Protein AF-A0A347VZD2-F1 (afdb_monomer_lite)

Radius of gyration: 13.32 Å; chains: 1; bounding box: 33×28×32 Å

InterPro domains:
  IPR016040 NAD(P)-binding domain [PF13460] (7-60)

Secondary structure (DSSP, 8-state):
--HHHHHHHHHHTSSS--EEEEE-SEE-------EEE-TTPPPS-TTPPEEHHHHHHHHHHHHH-TTTTTTEEEEEE----

Organism: NCBI:txid1548018

Sequence (81 aa):
MCPRISAVKIIESSDLDYTIIRTQWFSSDNRIDYEITHKGEPFRNPSAYISRKSIAHLIMLLCFDSTFGKHESLGINKPLR

Structure (mmCIF, N/CA/C/O backbone):
data_AF-A0A347VZD2-F1
#
_entry.id   AF-A0A347VZD2-F1
#
loop_
_atom_site.group_PDB
_atom_site.id
_atom_site.type_symbol
_atom_site.label_atom_id
_atom_site.label_alt_id
_atom_site.label_comp_id
_atom_site.label_asym_id
_atom_site.label_entity_id
_atom_site.label_seq_id
_atom_site.pdbx_PDB_ins_code
_atom_site.Cartn_x
_atom_site.Cartn_y
_atom_site.Cartn_z
_atom_site.occupancy
_atom_site.B_iso_or_equiv
_atom_site.auth_seq_id
_atom_site.auth_comp_id
_atom_site.auth_asym_id
_atom_site.auth_atom_id
_atom_site.pdbx_PDB_model_num
ATOM 1 N N . MET A 1 1 ? 3.119 19.962 16.838 1.00 45.28 1 MET A N 1
ATOM 2 C CA . MET A 1 1 ? 1.962 19.067 16.599 1.00 45.28 1 MET A CA 1
ATOM 3 C C . MET A 1 1 ? 2.000 18.659 15.128 1.00 45.28 1 MET A C 1
ATOM 5 O O . MET A 1 1 ? 1.857 19.531 14.286 1.00 45.28 1 MET A O 1
ATOM 9 N N . CYS A 1 2 ? 2.326 17.405 14.793 1.00 43.66 2 CYS A N 1
ATOM 10 C CA . CYS A 1 2 ? 2.504 16.990 13.392 1.00 43.66 2 CYS A CA 1
ATOM 11 C C . CYS A 1 2 ? 1.142 16.649 12.747 1.00 43.66 2 CYS A C 1
ATOM 13 O O . CYS A 1 2 ? 0.529 15.660 13.152 1.00 43.66 2 CYS A O 1
ATOM 15 N N . PRO A 1 3 ? 0.672 17.404 11.738 1.00 57.16 3 PRO A N 1
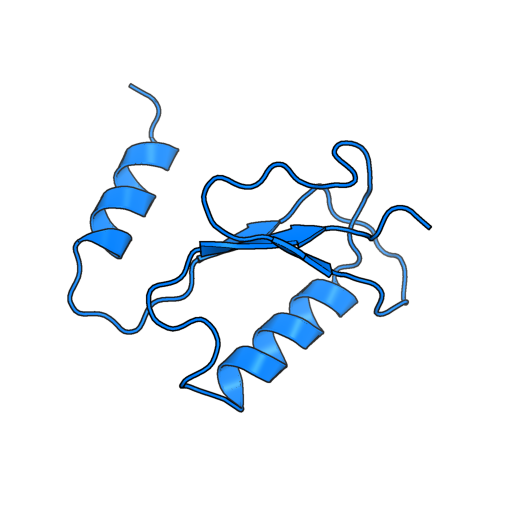ATOM 16 C CA . PRO A 1 3 ? -0.710 17.338 11.242 1.00 57.16 3 PRO A CA 1
ATOM 17 C C . PRO A 1 3 ? -1.100 15.985 10.621 1.00 57.16 3 PRO A C 1
ATOM 19 O O . PRO A 1 3 ? -2.264 15.594 10.667 1.00 57.16 3 PRO A O 1
ATOM 22 N N . ARG A 1 4 ? -0.132 15.221 10.098 1.00 59.75 4 ARG A N 1
ATOM 23 C CA . ARG A 1 4 ? -0.388 13.930 9.432 1.00 59.75 4 ARG A CA 1
ATOM 24 C C . ARG A 1 4 ? -0.850 12.823 10.385 1.00 59.75 4 ARG A C 1
ATOM 26 O O . ARG A 1 4 ? -1.589 11.936 9.975 1.00 59.75 4 ARG A O 1
ATOM 33 N N . ILE A 1 5 ? -0.422 12.868 11.649 1.00 63.66 5 ILE A N 1
ATOM 34 C CA . ILE A 1 5 ? -0.749 11.834 12.646 1.00 63.66 5 ILE A CA 1
ATOM 35 C C . ILE A 1 5 ? -2.215 11.961 13.080 1.00 63.66 5 ILE A C 1
ATOM 37 O O . ILE A 1 5 ? -2.878 10.957 13.329 1.00 63.66 5 ILE A O 1
ATOM 41 N N . SER A 1 6 ? -2.734 13.189 13.127 1.00 68.81 6 SER A N 1
ATOM 42 C CA . SER A 1 6 ? -4.105 13.473 13.550 1.00 68.81 6 SER A CA 1
ATOM 43 C C . SER A 1 6 ? -5.140 12.935 12.560 1.00 68.81 6 SER A C 1
ATOM 45 O O . SER A 1 6 ? -6.108 12.317 12.984 1.00 68.81 6 SER A O 1
ATOM 47 N N . ALA A 1 7 ? -4.918 13.097 11.251 1.00 73.94 7 ALA A N 1
ATOM 48 C CA . ALA A 1 7 ? -5.852 12.621 10.226 1.00 73.94 7 ALA A CA 1
ATOM 49 C C . ALA A 1 7 ? -5.963 11.087 10.190 1.00 73.94 7 ALA A C 1
ATOM 51 O O . ALA A 1 7 ? -7.061 10.549 10.106 1.00 73.94 7 ALA A O 1
ATOM 52 N N . VAL A 1 8 ? -4.833 10.380 10.317 1.00 78.62 8 VAL A N 1
ATOM 53 C CA . VAL A 1 8 ? -4.816 8.908 10.367 1.00 78.62 8 VAL A CA 1
ATOM 54 C C . VAL A 1 8 ? -5.606 8.395 11.567 1.00 78.62 8 VAL A C 1
ATOM 56 O O . VAL A 1 8 ? -6.436 7.512 11.404 1.00 78.62 8 VAL A O 1
ATOM 59 N N . LYS A 1 9 ? -5.416 8.990 12.751 1.00 77.19 9 LYS A N 1
ATOM 60 C CA . LYS A 1 9 ? -6.157 8.593 13.956 1.00 77.19 9 LYS A CA 1
ATOM 61 C C . LYS A 1 9 ? -7.669 8.769 13.814 1.00 77.19 9 LYS A C 1
ATOM 63 O O . LYS A 1 9 ? -8.407 7.941 14.324 1.00 77.19 9 LYS A O 1
ATOM 68 N N . ILE A 1 10 ? -8.115 9.822 13.126 1.00 82.69 10 ILE A N 1
ATOM 69 C CA . ILE A 1 10 ? -9.543 10.074 12.883 1.00 82.69 10 ILE A CA 1
ATOM 70 C C . ILE A 1 10 ? -10.140 8.975 11.996 1.00 82.69 10 ILE A C 1
ATOM 72 O O . ILE A 1 10 ? -11.213 8.465 12.307 1.00 82.69 10 ILE A O 1
ATOM 76 N N . ILE A 1 11 ? -9.427 8.581 10.936 1.00 81.94 11 ILE A N 1
ATOM 77 C CA . ILE A 1 11 ? -9.845 7.496 10.035 1.00 81.94 11 ILE A CA 1
ATOM 78 C C . ILE A 1 11 ? -9.860 6.159 10.787 1.00 81.94 11 ILE A C 1
ATOM 80 O O . ILE A 1 11 ? -10.845 5.439 10.702 1.00 81.94 11 ILE A O 1
ATOM 84 N N . GLU A 1 12 ? -8.826 5.873 11.585 1.00 80.19 12 GLU A N 1
ATOM 85 C CA . GLU A 1 12 ? -8.742 4.650 12.401 1.00 80.19 12 GLU A CA 1
ATOM 86 C C . GLU A 1 12 ? -9.834 4.559 13.480 1.00 80.19 12 GLU A C 1
ATOM 88 O O . GLU A 1 12 ? -10.215 3.463 13.874 1.00 80.19 12 GLU A O 1
ATOM 93 N N . SER A 1 13 ? -10.339 5.695 13.970 1.00 81.00 13 SER A N 1
ATOM 94 C CA . SER A 1 13 ? -11.435 5.743 14.949 1.00 81.00 13 SER A CA 1
ATOM 95 C C . SER A 1 13 ? -12.838 5.741 14.334 1.00 81.00 13 SER A C 1
ATOM 97 O O . SER A 1 13 ? -13.821 5.814 15.068 1.00 81.00 13 SER A O 1
ATOM 99 N N . SER A 1 14 ? -12.942 5.741 13.005 1.00 82.50 14 SER A N 1
ATOM 100 C CA . SER A 1 14 ? -14.218 5.785 12.296 1.00 82.50 14 SER A CA 1
ATOM 101 C C . SER A 1 14 ? -14.774 4.378 12.073 1.00 82.50 14 SER A C 1
ATOM 103 O O . SER A 1 14 ? -14.015 3.422 11.964 1.00 82.50 14 SER A O 1
ATOM 105 N N . ASP A 1 15 ? -16.093 4.265 11.933 1.00 82.88 15 ASP A N 1
ATOM 106 C CA . ASP A 1 15 ? -16.801 3.017 11.593 1.00 82.88 15 ASP A CA 1
ATOM 107 C C . ASP A 1 15 ? -16.812 2.750 10.071 1.00 82.88 15 ASP A C 1
ATOM 109 O O . ASP A 1 15 ? -17.733 2.159 9.514 1.00 82.88 15 ASP A O 1
ATOM 113 N N . LEU A 1 16 ? -15.820 3.295 9.362 1.00 84.88 16 LEU A N 1
ATOM 114 C CA . LEU A 1 16 ? -15.677 3.156 7.919 1.00 84.88 16 LEU A CA 1
ATOM 115 C C . LEU A 1 16 ? -14.803 1.951 7.601 1.00 84.88 16 LEU A C 1
ATOM 117 O O . LEU A 1 16 ? -13.740 1.779 8.193 1.00 84.88 16 LEU A O 1
ATOM 121 N N . ASP A 1 17 ? -15.178 1.224 6.554 1.00 84.50 17 ASP A N 1
ATOM 122 C CA . ASP A 1 17 ? -14.345 0.195 5.938 1.00 84.50 17 ASP A CA 1
ATOM 123 C C . ASP A 1 17 ? -13.144 0.852 5.238 1.00 84.50 17 ASP A C 1
ATOM 125 O O . ASP A 1 17 ? -13.147 1.104 4.033 1.00 84.50 17 ASP A O 1
ATOM 129 N N . TYR A 1 18 ? -12.125 1.207 6.021 1.00 86.50 18 TYR A N 1
ATOM 130 C CA . TYR A 1 18 ? -10.938 1.896 5.536 1.00 86.50 18 TYR A CA 1
ATOM 131 C C . TYR A 1 18 ? -9.785 0.928 5.268 1.00 86.50 18 TYR A C 1
ATOM 133 O O . TYR A 1 18 ? -9.590 -0.061 5.975 1.00 86.50 18 TYR A O 1
ATOM 141 N N . THR A 1 19 ? -8.939 1.301 4.311 1.00 88.50 19 THR A N 1
ATOM 142 C CA . THR A 1 19 ? -7.601 0.728 4.138 1.00 88.50 19 THR A CA 1
ATOM 143 C C . THR A 1 19 ? -6.603 1.866 3.988 1.00 88.50 19 THR A C 1
ATOM 145 O O . THR A 1 19 ? -6.729 2.716 3.105 1.00 88.50 19 THR A O 1
ATOM 148 N N . ILE A 1 20 ? -5.592 1.907 4.855 1.00 88.25 20 ILE A N 1
ATOM 149 C CA . ILE A 1 20 ? -4.557 2.946 4.815 1.00 88.25 20 ILE A CA 1
ATOM 150 C C . ILE A 1 20 ? -3.333 2.401 4.092 1.00 88.25 20 ILE A C 1
ATOM 152 O O . ILE A 1 20 ? -2.607 1.574 4.639 1.00 88.25 20 ILE A O 1
ATOM 156 N N . ILE A 1 21 ? -3.047 2.930 2.904 1.00 88.25 21 ILE A N 1
ATOM 157 C CA . ILE A 1 21 ? -1.864 2.546 2.129 1.00 88.25 21 ILE A CA 1
ATOM 158 C C . ILE A 1 21 ? -0.681 3.452 2.501 1.00 88.25 21 ILE A C 1
ATOM 160 O O . ILE A 1 21 ? -0.727 4.671 2.322 1.00 88.25 21 ILE A O 1
ATOM 164 N N . ARG A 1 22 ? 0.405 2.863 3.012 1.00 88.25 22 ARG A N 1
ATOM 165 C CA . ARG A 1 22 ? 1.666 3.550 3.332 1.00 88.25 22 ARG A CA 1
ATOM 166 C C . ARG A 1 22 ? 2.706 3.228 2.264 1.00 88.25 22 ARG A C 1
ATOM 168 O O . ARG A 1 22 ? 3.301 2.156 2.266 1.00 88.25 22 ARG A O 1
ATOM 175 N N . THR A 1 23 ? 2.935 4.159 1.349 1.00 87.81 23 THR A N 1
ATOM 176 C CA . THR A 1 23 ? 3.896 3.977 0.256 1.00 87.81 23 THR A CA 1
ATOM 177 C C . THR A 1 23 ? 5.272 4.535 0.615 1.00 87.81 23 THR A C 1
ATOM 179 O O . THR A 1 23 ? 5.383 5.522 1.346 1.00 87.81 23 THR A O 1
ATOM 182 N N . GLN A 1 24 ? 6.319 3.946 0.039 1.00 84.44 24 GLN A N 1
ATOM 183 C CA . GLN A 1 24 ? 7.641 4.575 -0.043 1.00 84.44 24 GLN A CA 1
ATOM 184 C C . GLN A 1 24 ? 7.736 5.550 -1.229 1.00 84.44 24 GLN A C 1
ATOM 186 O O . GLN A 1 24 ? 6.732 5.858 -1.875 1.00 84.44 24 GLN A O 1
ATOM 191 N N . TRP A 1 25 ? 8.945 6.041 -1.512 1.00 84.06 25 TRP A N 1
ATOM 192 C CA . TRP A 1 25 ? 9.229 6.910 -2.652 1.00 84.06 25 TRP A CA 1
ATOM 193 C C . TRP A 1 25 ? 8.790 6.285 -3.975 1.00 84.06 25 TRP A C 1
ATOM 195 O O . TRP A 1 25 ? 8.964 5.091 -4.202 1.00 84.06 25 TRP A O 1
ATOM 205 N N . PHE A 1 26 ? 8.240 7.102 -4.869 1.00 86.06 26 PHE A N 1
ATOM 206 C CA . PHE A 1 26 ? 7.701 6.625 -6.138 1.00 86.06 26 PHE A CA 1
ATOM 207 C C . PHE A 1 26 ? 8.779 6.508 -7.218 1.00 86.06 26 PHE A C 1
ATOM 209 O O . PHE A 1 26 ? 9.678 7.340 -7.314 1.00 86.06 26 PHE A O 1
ATOM 216 N N . SER A 1 27 ? 8.627 5.508 -8.081 1.00 85.69 27 SER A N 1
ATOM 217 C CA . SER A 1 27 ? 9.361 5.346 -9.334 1.00 85.69 27 SER A CA 1
ATOM 218 C C . SER A 1 27 ? 8.401 5.284 -10.522 1.00 85.69 27 SER A C 1
ATOM 220 O O . SER A 1 27 ? 7.235 4.890 -10.402 1.00 85.69 27 SER A O 1
ATOM 222 N N . SER A 1 28 ? 8.912 5.664 -11.691 1.00 82.75 28 SER A N 1
ATOM 223 C CA . SER A 1 28 ? 8.271 5.490 -12.996 1.00 82.75 28 SER A CA 1
ATOM 224 C C . SER A 1 28 ? 8.534 4.117 -13.627 1.00 82.75 28 SER A C 1
ATOM 226 O O . SER A 1 28 ? 8.121 3.904 -14.765 1.00 82.75 28 SER A O 1
ATOM 228 N N . ASP A 1 29 ? 9.188 3.190 -12.914 1.00 84.69 29 ASP A N 1
ATOM 229 C CA . ASP A 1 29 ? 9.383 1.811 -13.379 1.00 84.69 29 ASP A CA 1
ATOM 230 C C . ASP A 1 29 ? 8.041 1.185 -13.792 1.00 84.69 29 ASP A C 1
ATOM 232 O O . ASP A 1 29 ? 7.006 1.408 -13.165 1.00 84.69 29 ASP A O 1
ATOM 236 N N . ASN A 1 30 ? 8.045 0.400 -14.861 1.00 82.62 30 ASN A N 1
ATOM 237 C CA . ASN A 1 30 ? 6.848 -0.167 -15.471 1.00 82.62 30 ASN A CA 1
ATOM 238 C C . ASN A 1 30 ? 6.530 -1.589 -14.973 1.00 82.62 30 ASN A C 1
ATOM 240 O O . ASN A 1 30 ? 5.720 -2.292 -15.579 1.00 82.62 30 ASN A O 1
ATOM 244 N N . ARG A 1 31 ? 7.196 -2.029 -13.903 1.00 85.00 31 ARG A N 1
ATOM 245 C CA . ARG A 1 31 ? 7.103 -3.381 -13.346 1.00 85.00 31 ARG A CA 1
ATOM 246 C C . ARG A 1 31 ? 6.171 -3.424 -12.139 1.00 85.00 31 ARG A C 1
ATOM 248 O O . ARG A 1 31 ? 6.118 -2.477 -11.358 1.00 85.00 31 ARG A O 1
ATOM 255 N N . ILE A 1 32 ? 5.459 -4.539 -12.001 1.00 87.12 32 ILE A N 1
ATOM 256 C CA . ILE A 1 32 ? 4.694 -4.870 -10.797 1.00 87.12 32 ILE A CA 1
ATOM 257 C C . ILE A 1 32 ? 5.597 -5.760 -9.951 1.00 87.12 32 ILE A C 1
ATOM 259 O O . ILE A 1 32 ? 5.820 -6.921 -10.279 1.00 87.12 32 ILE A O 1
ATOM 263 N N . ASP A 1 33 ? 6.178 -5.165 -8.920 1.00 87.44 33 ASP A N 1
ATOM 264 C CA . ASP A 1 33 ? 7.090 -5.818 -7.984 1.00 87.44 33 ASP A CA 1
ATOM 265 C C . ASP A 1 33 ? 6.969 -5.106 -6.636 1.00 87.44 33 ASP A C 1
ATOM 267 O O . ASP A 1 33 ? 7.347 -3.934 -6.506 1.00 87.44 33 ASP A O 1
ATOM 271 N N . TYR A 1 34 ? 6.311 -5.756 -5.679 1.00 88.69 34 TYR A N 1
ATOM 272 C CA . TYR A 1 34 ? 6.066 -5.211 -4.350 1.00 88.69 34 TYR A CA 1
ATOM 273 C C . TYR A 1 34 ? 5.793 -6.310 -3.329 1.00 88.69 34 TYR A C 1
ATOM 275 O O . TYR A 1 34 ? 5.342 -7.401 -3.667 1.00 88.69 34 TYR A O 1
ATOM 283 N N . GLU A 1 35 ? 6.017 -5.971 -2.068 1.00 87.88 35 GLU A N 1
ATOM 284 C CA . GLU A 1 35 ? 5.569 -6.725 -0.907 1.00 87.88 35 GLU A CA 1
ATOM 285 C C . GLU A 1 35 ? 4.743 -5.821 0.015 1.00 87.88 35 GLU A C 1
ATOM 287 O O . GLU A 1 35 ? 4.797 -4.587 -0.080 1.00 87.88 35 GLU A O 1
ATOM 292 N N . ILE A 1 36 ? 3.949 -6.457 0.874 1.00 87.94 36 ILE A N 1
ATOM 293 C CA . ILE A 1 36 ? 3.065 -5.792 1.828 1.00 87.94 36 ILE A CA 1
ATOM 294 C C . ILE A 1 36 ? 3.659 -5.940 3.230 1.00 87.94 36 ILE A C 1
ATOM 296 O O . ILE A 1 36 ? 4.146 -7.007 3.593 1.00 87.94 36 ILE A O 1
ATOM 300 N N . THR A 1 37 ? 3.616 -4.865 4.009 1.00 87.75 37 THR A N 1
ATOM 301 C CA . THR A 1 37 ? 4.030 -4.824 5.419 1.00 87.75 37 THR A CA 1
ATOM 302 C C . THR A 1 37 ? 2.894 -4.294 6.285 1.00 87.75 37 THR A C 1
ATOM 304 O O . THR A 1 37 ? 2.155 -3.402 5.868 1.00 87.75 37 THR A O 1
ATOM 307 N N . HIS A 1 38 ? 2.730 -4.801 7.503 1.00 86.25 38 HIS A N 1
ATOM 308 C CA . HIS A 1 38 ? 1.644 -4.367 8.388 1.00 86.25 38 HIS A CA 1
ATOM 309 C C . HIS A 1 38 ? 2.065 -3.200 9.292 1.00 86.25 38 HIS A C 1
ATOM 311 O O . HIS A 1 38 ? 3.219 -2.753 9.321 1.00 86.25 38 HIS A O 1
ATOM 317 N N . LYS A 1 39 ? 1.095 -2.607 9.998 1.00 79.62 39 LYS A N 1
ATOM 318 C CA . LYS A 1 39 ? 1.354 -1.525 10.957 1.00 79.62 39 LYS A CA 1
ATOM 319 C C . LYS A 1 39 ? 2.282 -2.035 12.062 1.00 79.62 39 LYS A C 1
ATOM 321 O O . LYS A 1 39 ? 1.970 -3.013 12.724 1.00 79.62 39 LYS A O 1
ATOM 326 N N . GLY A 1 40 ? 3.394 -1.336 12.280 1.00 79.62 40 GLY A N 1
ATOM 327 C CA . GLY A 1 40 ? 4.416 -1.721 13.261 1.00 79.62 40 GLY A CA 1
ATOM 328 C C . GLY A 1 40 ? 5.599 -2.473 12.653 1.00 79.62 40 GLY A C 1
ATOM 329 O O . GLY A 1 40 ? 6.656 -2.521 13.275 1.00 79.62 40 GLY A O 1
ATOM 330 N N . GLU A 1 41 ? 5.472 -2.964 11.420 1.00 80.88 41 GLU A N 1
ATOM 331 C CA . GLU A 1 41 ? 6.588 -3.571 10.703 1.00 80.88 41 GLU A CA 1
ATOM 332 C C . GLU A 1 41 ? 7.389 -2.497 9.950 1.00 80.88 41 GLU A C 1
ATOM 334 O O . GLU A 1 41 ? 6.801 -1.651 9.257 1.00 80.88 41 GLU A O 1
ATOM 339 N N . PRO A 1 42 ? 8.729 -2.487 10.077 1.00 79.81 42 PRO A N 1
ATOM 340 C CA . PRO A 1 42 ? 9.567 -1.645 9.240 1.00 79.81 42 PRO A CA 1
ATOM 341 C C . PRO A 1 42 ? 9.506 -2.132 7.789 1.00 79.81 42 PRO A C 1
ATOM 343 O O . PRO A 1 42 ? 9.429 -3.332 7.520 1.00 79.81 42 PRO A O 1
ATOM 346 N N . PHE A 1 43 ? 9.593 -1.201 6.838 1.00 80.31 43 PHE A N 1
ATOM 347 C CA . PHE A 1 43 ? 9.772 -1.568 5.436 1.00 80.31 43 PHE A CA 1
ATOM 348 C C . PHE A 1 43 ? 11.063 -2.374 5.292 1.00 80.31 43 PHE A C 1
ATOM 350 O O . PHE A 1 43 ? 12.115 -1.924 5.749 1.00 80.31 43 PHE A O 1
ATOM 357 N N . ARG A 1 44 ? 11.008 -3.536 4.631 1.00 77.56 44 ARG A N 1
ATOM 358 C CA . ARG A 1 44 ? 12.210 -4.373 4.471 1.00 77.56 44 ARG A CA 1
ATOM 359 C C . ARG A 1 44 ? 13.286 -3.695 3.629 1.00 77.56 44 ARG A C 1
ATOM 361 O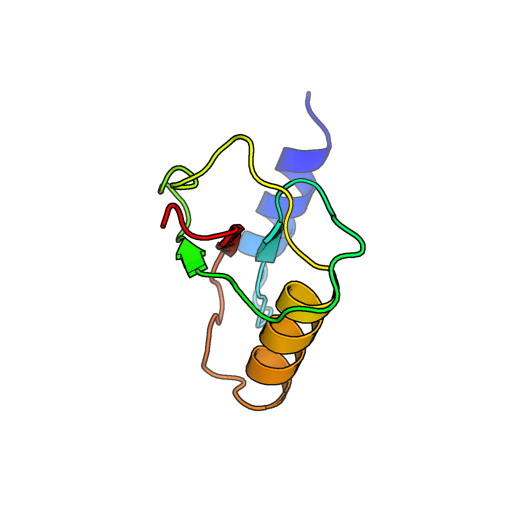 O . ARG A 1 44 ? 14.464 -3.990 3.788 1.00 77.56 44 ARG A O 1
ATOM 368 N N . ASN A 1 45 ? 12.890 -2.774 2.751 1.00 77.75 45 ASN A N 1
ATOM 369 C CA . ASN A 1 45 ? 13.811 -1.985 1.944 1.00 77.75 45 ASN A CA 1
ATOM 370 C C . ASN A 1 45 ? 13.537 -0.476 2.087 1.00 77.75 45 ASN A C 1
ATOM 372 O O . ASN A 1 45 ? 12.843 0.086 1.241 1.00 77.75 45 ASN A O 1
ATOM 376 N N . PRO A 1 46 ? 14.075 0.197 3.121 1.00 71.62 46 PRO A N 1
ATOM 377 C CA . PRO A 1 46 ? 13.766 1.596 3.441 1.00 71.62 46 PRO A CA 1
ATOM 378 C C . PRO A 1 46 ? 14.250 2.625 2.399 1.00 71.62 46 PRO A C 1
ATOM 380 O O . PRO A 1 46 ? 13.847 3.786 2.444 1.00 71.62 46 PRO A O 1
ATOM 383 N N . SER A 1 47 ? 15.125 2.230 1.468 1.00 73.88 47 SER A N 1
ATOM 384 C CA . SER A 1 47 ? 15.683 3.115 0.431 1.00 73.88 47 SER A CA 1
ATOM 385 C C . SER A 1 47 ? 15.166 2.808 -0.974 1.00 73.88 47 SER A C 1
ATOM 387 O O . SER A 1 47 ? 15.613 3.425 -1.940 1.00 73.88 47 SER A O 1
ATOM 389 N N . ALA A 1 48 ? 14.239 1.860 -1.120 1.00 76.56 48 ALA A N 1
ATOM 390 C CA . ALA A 1 48 ? 13.730 1.498 -2.431 1.00 76.56 48 ALA A CA 1
ATOM 391 C C . ALA A 1 48 ? 12.584 2.383 -2.911 1.00 76.56 48 ALA A C 1
ATOM 393 O O . ALA A 1 48 ? 11.699 2.795 -2.160 1.00 76.56 48 ALA A O 1
ATOM 394 N N . TYR A 1 49 ? 12.569 2.571 -4.227 1.00 83.25 49 TYR A N 1
ATOM 395 C CA . TYR A 1 49 ? 11.498 3.248 -4.933 1.00 83.25 49 TYR A CA 1
ATOM 396 C C . TYR A 1 49 ? 10.474 2.232 -5.440 1.00 83.25 49 TYR A C 1
ATOM 398 O O . TYR A 1 49 ? 10.830 1.269 -6.127 1.00 83.25 49 TYR A O 1
ATOM 406 N N . ILE A 1 50 ? 9.201 2.457 -5.126 1.00 87.06 50 ILE A N 1
ATOM 407 C CA . ILE A 1 50 ? 8.087 1.616 -5.554 1.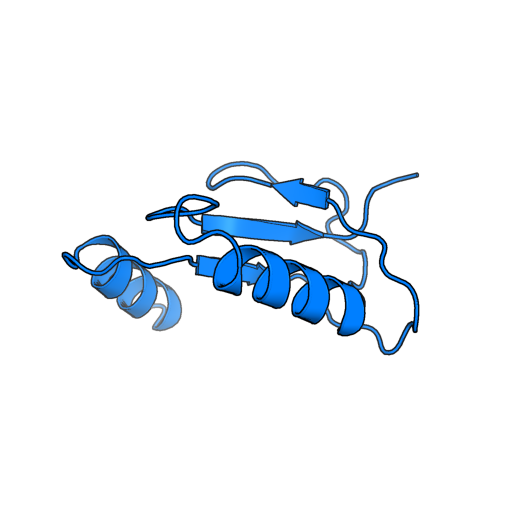00 87.06 50 ILE A CA 1
ATOM 408 C C . ILE A 1 50 ? 7.473 2.143 -6.853 1.00 87.06 50 ILE A C 1
ATOM 410 O O . ILE A 1 50 ? 7.246 3.343 -7.014 1.00 87.06 50 ILE A O 1
ATOM 414 N N . SER A 1 51 ? 7.191 1.249 -7.801 1.00 89.81 51 SER A N 1
ATOM 415 C CA . SER A 1 51 ? 6.495 1.626 -9.032 1.00 89.81 51 SER A CA 1
ATOM 416 C C . SER A 1 51 ? 5.061 2.083 -8.746 1.00 89.81 51 SER A C 1
ATOM 418 O O . SER A 1 51 ? 4.326 1.449 -7.986 1.00 89.81 51 SER A O 1
ATOM 420 N N . ARG A 1 52 ? 4.609 3.130 -9.450 1.00 88.00 52 ARG A N 1
ATOM 421 C CA . ARG A 1 52 ? 3.187 3.521 -9.474 1.00 88.00 52 ARG A CA 1
ATOM 422 C C . ARG A 1 52 ? 2.267 2.402 -9.974 1.00 88.00 52 ARG A C 1
ATOM 424 O O . ARG A 1 52 ? 1.124 2.333 -9.534 1.00 88.00 52 ARG A O 1
ATOM 431 N N . LYS A 1 53 ? 2.756 1.506 -10.841 1.00 90.25 53 LYS A N 1
ATOM 432 C CA . LYS A 1 53 ? 1.986 0.335 -11.287 1.00 90.25 53 LYS A CA 1
ATOM 433 C C . LYS A 1 53 ? 1.764 -0.674 -10.170 1.00 90.25 53 LYS A C 1
ATOM 435 O O . LYS A 1 53 ? 0.653 -1.172 -10.047 1.00 90.25 53 LYS A O 1
ATOM 440 N N . SER A 1 54 ? 2.772 -0.930 -9.336 1.00 89.81 54 SER A N 1
ATOM 441 C CA . SER A 1 54 ? 2.616 -1.783 -8.152 1.00 89.81 54 SER A CA 1
ATOM 442 C C . SER A 1 54 ? 1.534 -1.248 -7.209 1.00 89.81 54 SER A C 1
ATOM 444 O O . SER A 1 54 ? 0.697 -2.005 -6.731 1.00 89.81 54 SER A O 1
ATOM 446 N N . ILE A 1 55 ? 1.503 0.073 -6.996 1.00 89.38 55 ILE A N 1
ATOM 447 C CA . ILE A 1 55 ? 0.480 0.719 -6.161 1.00 89.38 55 ILE A CA 1
ATOM 448 C C . ILE A 1 55 ? -0.910 0.567 -6.789 1.00 89.38 55 ILE A C 1
ATOM 450 O O . ILE A 1 55 ? -1.850 0.180 -6.103 1.00 89.38 55 ILE A O 1
ATOM 454 N N . ALA A 1 56 ? -1.043 0.829 -8.093 1.00 90.69 56 ALA A N 1
ATOM 455 C CA . ALA A 1 56 ? -2.313 0.669 -8.799 1.00 90.69 56 ALA A CA 1
ATOM 456 C C . ALA A 1 56 ? -2.825 -0.780 -8.759 1.00 90.69 56 ALA A C 1
ATOM 458 O O . ALA A 1 56 ? -4.022 -1.003 -8.609 1.00 90.69 56 ALA A O 1
ATOM 459 N N . HIS A 1 57 ? -1.920 -1.759 -8.842 1.00 91.25 57 HIS A N 1
ATOM 460 C CA . HIS A 1 57 ? -2.259 -3.174 -8.726 1.00 91.25 57 HIS A CA 1
ATOM 461 C C . HIS A 1 57 ? -2.812 -3.521 -7.335 1.00 91.25 57 HIS A C 1
ATOM 463 O O . HIS A 1 57 ? -3.840 -4.185 -7.237 1.00 91.25 57 HIS A O 1
ATOM 469 N N . LEU A 1 58 ? -2.188 -3.012 -6.263 1.00 89.62 58 LEU A N 1
ATOM 470 C CA . LEU A 1 58 ? -2.699 -3.174 -4.897 1.00 89.62 58 LEU A CA 1
ATOM 471 C C . LEU A 1 58 ? -4.078 -2.523 -4.719 1.00 89.62 58 LEU A C 1
ATOM 473 O O . LEU A 1 58 ? -4.958 -3.120 -4.111 1.00 89.62 58 LEU A O 1
ATOM 477 N N . ILE A 1 59 ? -4.285 -1.323 -5.270 1.00 89.50 59 ILE A N 1
ATOM 478 C CA . ILE A 1 59 ? -5.589 -0.646 -5.218 1.00 89.50 59 ILE A CA 1
ATOM 479 C C . ILE A 1 59 ? -6.649 -1.468 -5.954 1.00 89.50 59 ILE A C 1
ATOM 481 O O . ILE A 1 59 ? -7.738 -1.650 -5.423 1.00 89.50 59 ILE A O 1
ATOM 485 N N . MET A 1 60 ? -6.337 -2.005 -7.138 1.00 91.62 60 MET A N 1
ATOM 486 C CA . MET A 1 60 ? -7.271 -2.886 -7.841 1.00 91.62 60 MET A CA 1
ATOM 487 C C . MET A 1 60 ? -7.632 -4.113 -7.005 1.00 91.62 60 MET A C 1
ATOM 489 O O . MET A 1 60 ? -8.812 -4.424 -6.904 1.00 91.62 60 MET A O 1
ATOM 493 N N . LEU A 1 61 ? -6.657 -4.772 -6.371 1.00 88.81 61 LEU A N 1
ATOM 494 C CA . LEU A 1 61 ? -6.923 -5.904 -5.475 1.00 88.81 61 LEU A CA 1
ATOM 495 C C . LEU A 1 61 ? -7.891 -5.526 -4.346 1.00 88.81 61 LEU A C 1
ATOM 497 O O . LEU A 1 61 ? -8.854 -6.248 -4.130 1.00 88.81 61 LEU A O 1
ATOM 501 N N . LEU A 1 62 ? -7.692 -4.374 -3.700 1.00 87.50 62 LEU A N 1
ATOM 502 C CA . LEU A 1 62 ? -8.593 -3.863 -2.655 1.00 87.50 62 LEU A CA 1
ATOM 503 C C . LEU A 1 62 ? -9.996 -3.525 -3.186 1.00 87.50 62 LEU A C 1
ATOM 505 O O . LEU A 1 62 ? -10.983 -3.670 -2.474 1.00 87.50 62 LEU A O 1
ATOM 509 N N . CYS A 1 63 ? -10.107 -3.070 -4.437 1.00 86.50 63 CYS A N 1
ATOM 510 C CA . CYS A 1 63 ? -11.404 -2.820 -5.064 1.00 86.50 63 CYS A CA 1
ATOM 511 C C . CYS A 1 63 ? -12.145 -4.113 -5.435 1.00 86.50 63 CYS A C 1
ATOM 513 O O . CYS A 1 63 ? -13.374 -4.123 -5.419 1.00 86.50 63 CYS A O 1
ATOM 515 N N . PHE A 1 64 ? -11.424 -5.176 -5.804 1.00 89.06 64 PHE A N 1
ATOM 516 C CA . PHE A 1 64 ? -12.017 -6.469 -6.162 1.00 89.06 64 PHE A CA 1
ATOM 517 C C . PHE A 1 64 ? -12.302 -7.354 -4.944 1.00 89.06 64 PHE A C 1
ATOM 519 O O . PHE A 1 64 ? -13.244 -8.142 -4.985 1.00 89.06 64 PHE A O 1
ATOM 526 N N . ASP A 1 65 ? -11.523 -7.216 -3.873 1.00 87.31 65 ASP A N 1
ATOM 527 C CA . ASP A 1 65 ? -11.697 -7.937 -2.618 1.00 87.31 65 ASP A CA 1
ATOM 528 C C . ASP A 1 65 ? -11.880 -6.948 -1.462 1.00 87.31 65 ASP A C 1
ATOM 530 O O . ASP A 1 65 ? -10.921 -6.460 -0.866 1.00 87.31 65 ASP A O 1
ATOM 534 N N . SER A 1 66 ? -13.143 -6.683 -1.121 1.00 76.06 66 SER A N 1
ATOM 535 C CA . SER A 1 66 ? -13.521 -5.781 -0.028 1.00 76.06 66 SER A CA 1
ATOM 536 C C . SER A 1 66 ? -13.204 -6.328 1.370 1.00 76.06 66 SER A C 1
ATOM 538 O O . SER A 1 66 ? -13.422 -5.632 2.361 1.00 76.06 66 SER A O 1
ATOM 540 N N . THR A 1 67 ? -12.758 -7.583 1.484 1.00 81.31 67 THR A N 1
ATOM 541 C CA . THR A 1 67 ? -12.342 -8.186 2.760 1.00 81.31 67 THR A CA 1
ATOM 542 C C . THR A 1 67 ? -10.839 -8.066 2.989 1.00 81.31 67 THR A C 1
ATOM 544 O O . THR A 1 67 ? -10.387 -8.041 4.135 1.00 81.31 67 THR A O 1
ATOM 547 N N . PHE A 1 68 ? -10.064 -7.928 1.913 1.00 79.88 68 PHE A N 1
ATOM 548 C CA . PHE A 1 68 ? -8.623 -7.754 1.970 1.00 79.88 68 PHE A CA 1
ATOM 549 C C . PHE A 1 68 ? -8.264 -6.355 2.497 1.00 79.88 68 PHE A C 1
ATOM 551 O O . PHE A 1 68 ? -8.697 -5.344 1.954 1.00 79.88 68 PHE A O 1
ATOM 558 N N . GLY A 1 69 ? -7.462 -6.270 3.564 1.00 73.62 69 GLY A N 1
ATOM 559 C CA . GLY A 1 69 ? -6.976 -4.987 4.089 1.00 73.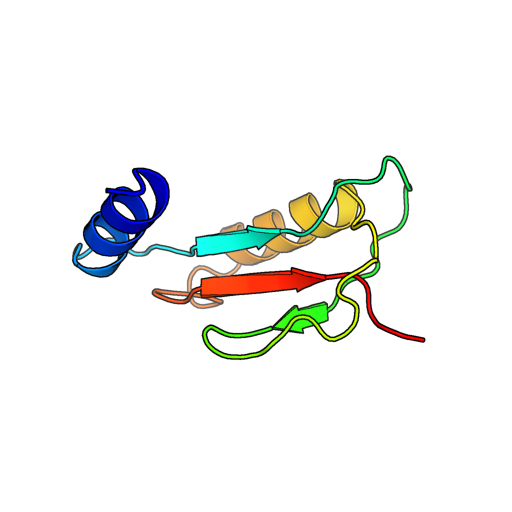62 69 GLY A CA 1
ATOM 560 C C . GLY A 1 69 ? -8.013 -4.133 4.829 1.00 73.62 69 GLY A C 1
ATOM 561 O O . GLY A 1 69 ? -7.781 -2.934 5.028 1.00 73.62 69 GLY A O 1
ATOM 562 N N . LYS A 1 70 ? -9.155 -4.706 5.228 1.00 83.06 70 LYS A N 1
ATOM 563 C CA . LYS A 1 70 ? -10.212 -3.990 5.955 1.00 83.06 70 LYS A CA 1
ATOM 564 C C . LYS A 1 70 ? -9.748 -3.578 7.358 1.00 83.06 70 LYS A C 1
ATOM 566 O O . LYS A 1 70 ? -9.314 -4.411 8.145 1.00 83.06 70 LYS A O 1
ATOM 571 N N . HIS A 1 71 ? -9.868 -2.287 7.667 1.00 83.75 71 HIS A N 1
ATOM 572 C CA . HIS A 1 71 ? -9.376 -1.636 8.893 1.00 83.75 71 HIS A CA 1
ATOM 573 C C . HIS A 1 71 ? -7.853 -1.740 9.094 1.00 83.75 71 HIS A C 1
ATOM 575 O O . HIS A 1 71 ? -7.336 -1.472 10.183 1.00 83.75 71 HIS A O 1
ATOM 581 N N . GLU A 1 72 ? -7.104 -2.080 8.041 1.00 84.69 72 GLU A N 1
ATOM 582 C CA . GLU A 1 72 ? -5.662 -2.284 8.122 1.00 84.69 72 GLU A CA 1
ATOM 583 C C . GLU A 1 72 ? -4.855 -1.108 7.561 1.00 84.69 72 GLU A C 1
ATOM 585 O O . GLU A 1 72 ? -5.296 -0.337 6.701 1.00 84.69 72 GLU A O 1
ATOM 590 N N . SER A 1 73 ? -3.610 -0.992 8.037 1.00 86.44 73 SER A N 1
ATOM 591 C CA . SER A 1 73 ? -2.613 -0.088 7.462 1.00 86.44 73 SER A CA 1
ATOM 592 C C . SER A 1 73 ? -1.509 -0.863 6.747 1.00 86.44 73 SER A C 1
ATOM 594 O O . SER A 1 73 ? -0.493 -1.245 7.341 1.00 86.44 73 SER A O 1
ATOM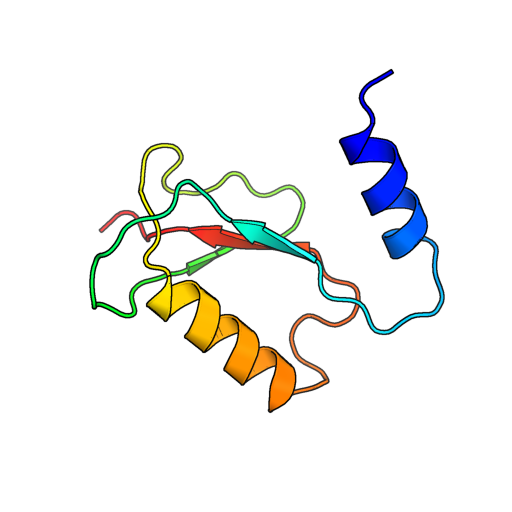 596 N N . LEU A 1 74 ? -1.709 -1.035 5.445 1.00 88.06 74 LEU A N 1
ATOM 597 C CA . LEU A 1 74 ? -0.838 -1.776 4.547 1.00 88.06 74 LEU A CA 1
ATOM 598 C C . LEU A 1 74 ? 0.290 -0.880 4.033 1.00 88.06 74 LEU A C 1
ATOM 600 O O . LEU A 1 74 ? 0.075 0.105 3.328 1.00 88.06 74 LEU A O 1
ATOM 604 N N . GLY A 1 75 ? 1.517 -1.214 4.396 1.00 87.88 75 GLY A N 1
ATOM 605 C CA . GLY A 1 75 ? 2.721 -0.678 3.792 1.00 87.88 75 GLY A CA 1
ATOM 606 C C . GLY A 1 75 ? 3.020 -1.380 2.477 1.00 87.88 75 GLY A C 1
ATOM 607 O O . GLY A 1 75 ? 2.943 -2.599 2.415 1.00 87.88 75 GLY A O 1
ATOM 608 N N . ILE A 1 76 ? 3.375 -0.628 1.438 1.00 88.00 76 ILE A N 1
ATOM 609 C CA . ILE A 1 76 ? 3.834 -1.181 0.161 1.00 88.00 76 ILE A CA 1
ATOM 610 C C . ILE A 1 76 ? 5.274 -0.748 -0.094 1.00 88.00 76 ILE A C 1
ATOM 612 O O . ILE A 1 76 ? 5.592 0.447 -0.155 1.00 88.00 76 ILE A O 1
ATOM 616 N N . ASN A 1 77 ? 6.155 -1.729 -0.260 1.00 86.44 77 ASN A N 1
ATOM 617 C CA . ASN A 1 77 ? 7.557 -1.498 -0.572 1.00 86.44 77 ASN A CA 1
ATOM 618 C C . ASN A 1 77 ? 8.064 -2.476 -1.624 1.00 86.44 77 ASN A C 1
ATOM 620 O O . ASN A 1 77 ? 7.469 -3.518 -1.878 1.00 86.44 77 ASN A O 1
ATOM 624 N N . LYS A 1 78 ? 9.180 -2.119 -2.258 1.00 84.50 78 LYS A N 1
ATOM 625 C CA . LYS A 1 78 ? 9.879 -3.035 -3.152 1.00 84.50 78 LYS A CA 1
ATOM 626 C C . LYS A 1 78 ? 10.581 -4.108 -2.306 1.00 84.50 78 LYS A C 1
ATOM 628 O O . LYS A 1 78 ? 11.220 -3.721 -1.319 1.00 84.50 78 LYS A O 1
ATOM 633 N N . PRO A 1 79 ? 10.486 -5.399 -2.661 1.00 81.50 79 PRO A N 1
ATOM 634 C CA . PRO A 1 79 ? 11.202 -6.444 -1.945 1.00 81.50 79 PRO A CA 1
ATOM 635 C C . PRO A 1 79 ? 12.718 -6.249 -2.063 1.00 81.50 79 PRO A C 1
ATOM 637 O O . PRO A 1 79 ? 13.233 -5.754 -3.071 1.00 81.50 79 PRO A O 1
ATOM 640 N N . LEU A 1 80 ? 13.440 -6.624 -1.008 1.00 71.38 80 LEU A N 1
ATOM 641 C CA . LEU A 1 8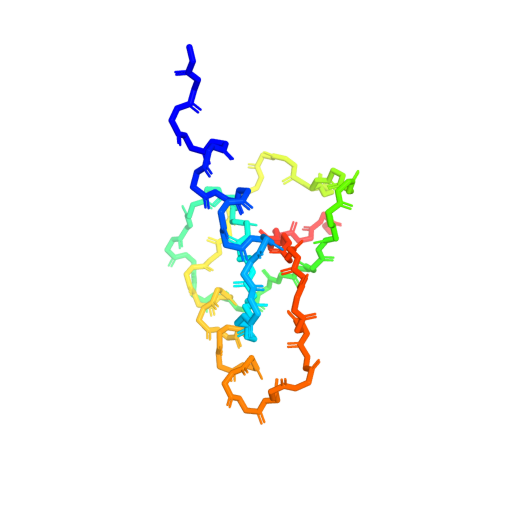0 ? 14.891 -6.779 -1.050 1.00 71.38 80 LEU A CA 1
ATOM 642 C C . LEU A 1 80 ? 15.167 -8.152 -1.678 1.00 71.38 80 LEU A C 1
ATOM 644 O O . LEU A 1 80 ? 14.974 -9.171 -1.019 1.00 71.38 80 LEU A O 1
ATOM 648 N N . ARG A 1 81 ? 15.499 -8.182 -2.970 1.00 61.84 81 ARG A N 1
ATOM 649 C CA . ARG A 1 81 ? 15.886 -9.415 -3.666 1.00 61.84 81 ARG A CA 1
ATOM 650 C C . ARG A 1 81 ? 17.384 -9.647 -3.555 1.00 61.84 81 ARG A C 1
ATOM 652 O O . ARG A 1 81 ? 18.118 -8.636 -3.609 1.00 61.84 81 ARG A O 1
#

Foldseek 3Di:
DDVVVVVVVVVLPDPDQDAAEAEAAADCDPDQAKDKDWPPDDDQDNPAHDYPVVVVVVVVVCVVDVPPRGSTYIYIGGDDD

pLDDT: mean 81.85, std 9.27, range [43.66, 91.62]